Protein AF-A0A0F9Q4K8-F1 (afdb_monomer_lite)

Radius of gyration: 14.02 Å; chains: 1; bounding box: 42×30×32 Å

pLDDT: mean 87.78, std 6.69, range [48.06, 95.38]

Organism: NCBI:txid412755

Secondary structure (DSSP, 8-state):
---HHHHHHHHHHHHHHHHHHHHHHHHH-HHHHHHHHHTT--HHHHHHHHS-HHHHHHHHHHHHHHHHTT--HHHHHHHHHHH-GGGHHHHTSSTTHHHHHHHHHHHHHH--

Foldseek 3Di:
DQDPVLVVVLLVLLLVLLVVVLVLCVVVDLVVLLVCLVVLHQPVVVSLVPDDPVVNVVVLVSVLVSVVSPNAPVSNVVSNCVVPVSCVCSCVVDPCSVVVNRVVVVVSSVPD

Structure (mmCIF, N/CA/C/O backbone):
data_AF-A0A0F9Q4K8-F1
#
_entry.id   AF-A0A0F9Q4K8-F1
#
loop_
_atom_site.group_PDB
_atom_site.id
_atom_site.type_symbol
_atom_site.label_atom_id
_atom_site.label_alt_id
_atom_site.label_comp_id
_atom_site.label_asym_id
_atom_site.label_entity_id
_atom_site.label_seq_id
_atom_site.pdbx_PDB_ins_code
_atom_site.Cartn_x
_atom_site.Cartn_y
_atom_site.Cartn_z
_atom_site.occupancy
_atom_site.B_iso_or_equiv
_atom_site.auth_seq_id
_atom_site.auth_comp_id
_atom_site.auth_asym_id
_atom_site.auth_atom_id
_atom_site.pdbx_PDB_model_num
ATOM 1 N N . MET A 1 1 ? 22.832 -16.885 1.917 1.00 48.06 1 MET A N 1
ATOM 2 C CA . MET A 1 1 ? 23.270 -15.664 2.632 1.00 48.06 1 MET A CA 1
ATOM 3 C C . MET A 1 1 ? 22.944 -14.449 1.778 1.00 48.06 1 MET A C 1
ATOM 5 O O . MET A 1 1 ? 23.421 -14.380 0.656 1.00 48.06 1 MET A O 1
ATOM 9 N N . THR A 1 2 ? 22.132 -13.510 2.261 1.00 63.34 2 THR A N 1
ATOM 10 C CA . THR A 1 2 ? 21.971 -12.200 1.606 1.00 63.34 2 THR A CA 1
ATOM 11 C C . THR A 1 2 ? 23.082 -11.268 2.081 1.00 63.34 2 THR A C 1
ATOM 13 O O . THR A 1 2 ? 23.288 -11.140 3.287 1.00 63.34 2 THR A O 1
ATOM 16 N N . THR A 1 3 ? 23.800 -10.623 1.165 1.00 80.00 3 THR A N 1
ATOM 17 C CA . THR A 1 3 ? 24.872 -9.674 1.502 1.00 80.00 3 THR A CA 1
ATOM 18 C C . THR A 1 3 ? 24.311 -8.410 2.166 1.00 80.00 3 THR A C 1
ATOM 20 O O . THR A 1 3 ? 23.145 -8.050 1.972 1.00 80.00 3 THR A O 1
ATOM 23 N N . PHE A 1 4 ? 25.144 -7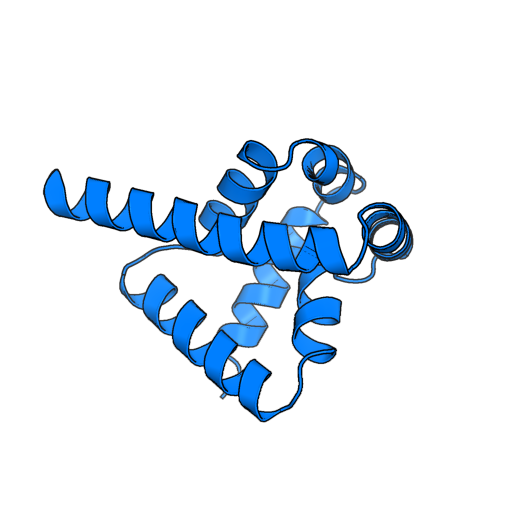.693 2.928 1.00 74.81 4 PHE A N 1
ATOM 24 C CA . PHE A 1 4 ? 24.788 -6.389 3.506 1.00 74.81 4 PHE A CA 1
ATOM 25 C C . PHE A 1 4 ? 24.274 -5.406 2.436 1.00 74.81 4 PHE A C 1
ATOM 27 O O . PHE A 1 4 ? 23.267 -4.732 2.650 1.00 74.81 4 PHE A O 1
ATOM 34 N N . SER A 1 5 ? 24.888 -5.403 1.247 1.00 81.38 5 SER A N 1
ATOM 35 C CA . SER A 1 5 ? 24.467 -4.588 0.101 1.00 81.38 5 SER A CA 1
ATOM 36 C C . SER A 1 5 ? 23.064 -4.940 -0.404 1.00 81.38 5 SER A C 1
ATOM 38 O O . SER A 1 5 ? 22.249 -4.043 -0.611 1.00 81.38 5 SER A O 1
ATOM 40 N N . ALA A 1 6 ? 22.731 -6.229 -0.526 1.00 82.00 6 ALA A N 1
ATOM 41 C CA . ALA A 1 6 ? 21.395 -6.667 -0.931 1.00 82.00 6 ALA A CA 1
ATOM 42 C C . ALA A 1 6 ? 20.322 -6.289 0.107 1.00 82.00 6 ALA A C 1
ATOM 44 O O . ALA A 1 6 ? 19.200 -5.922 -0.250 1.00 82.00 6 ALA A O 1
ATOM 45 N N . ARG A 1 7 ? 20.666 -6.336 1.402 1.00 81.69 7 ARG A N 1
ATOM 46 C CA . ARG A 1 7 ? 19.781 -5.892 2.490 1.00 81.69 7 ARG A CA 1
ATOM 47 C C . ARG A 1 7 ? 19.555 -4.378 2.455 1.00 81.69 7 ARG A C 1
ATOM 49 O O . ARG A 1 7 ? 18.411 -3.938 2.571 1.00 81.69 7 ARG A O 1
ATOM 56 N N . ALA A 1 8 ? 20.616 -3.596 2.265 1.00 85.31 8 ALA A N 1
ATOM 57 C CA . ALA A 1 8 ? 20.539 -2.140 2.169 1.00 85.31 8 ALA A C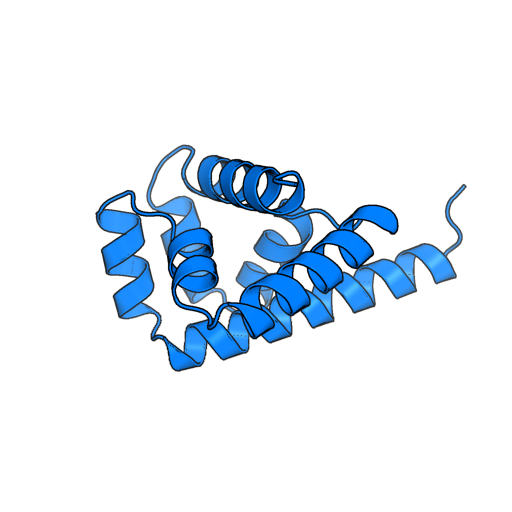A 1
ATOM 58 C C . ALA A 1 8 ? 19.722 -1.687 0.946 1.00 85.31 8 ALA A C 1
ATOM 60 O O . ALA A 1 8 ? 18.818 -0.864 1.087 1.00 85.31 8 ALA A O 1
ATOM 61 N N . ALA A 1 9 ? 19.960 -2.288 -0.225 1.00 87.31 9 ALA A N 1
ATOM 62 C CA . ALA A 1 9 ? 19.203 -2.005 -1.444 1.00 87.31 9 ALA A CA 1
ATOM 63 C C . ALA A 1 9 ? 17.703 -2.286 -1.262 1.00 87.31 9 ALA A C 1
ATOM 65 O O . ALA A 1 9 ? 16.865 -1.452 -1.595 1.00 87.31 9 ALA A O 1
ATOM 66 N N . ARG A 1 10 ? 17.351 -3.422 -0.647 1.00 91.19 10 ARG A N 1
ATOM 67 C CA . ARG A 1 10 ? 15.954 -3.755 -0.335 1.00 91.19 10 ARG A CA 1
ATOM 68 C C . ARG A 1 10 ? 15.313 -2.735 0.601 1.00 91.19 10 ARG A C 1
ATOM 70 O O . ARG A 1 10 ? 14.198 -2.296 0.342 1.00 91.19 10 ARG A O 1
ATOM 77 N N . LYS A 1 11 ? 16.010 -2.331 1.669 1.00 90.38 11 LYS A N 1
ATOM 78 C CA . LYS A 1 11 ? 15.491 -1.320 2.603 1.00 90.38 11 LYS A CA 1
ATOM 79 C C . LYS A 1 11 ? 15.257 0.019 1.905 1.00 90.38 11 LYS A C 1
ATOM 81 O O . LYS A 1 11 ? 14.232 0.646 2.148 1.00 90.38 11 LYS A O 1
ATOM 86 N N . PHE A 1 12 ? 16.154 0.421 1.007 1.00 91.88 12 PHE A N 1
ATOM 87 C CA . PHE A 1 12 ? 15.965 1.617 0.190 1.00 91.88 12 PHE A CA 1
ATOM 88 C C . PHE A 1 12 ? 14.721 1.516 -0.706 1.00 91.88 12 PHE A C 1
ATOM 90 O O . PHE A 1 12 ? 13.924 2.451 -0.747 1.00 91.88 12 PHE A O 1
ATOM 97 N N . LEU A 1 13 ? 14.510 0.373 -1.365 1.00 93.06 13 LEU A N 1
ATOM 98 C CA . LEU A 1 13 ? 13.322 0.139 -2.193 1.00 93.06 13 LEU A CA 1
ATOM 99 C C . LEU A 1 13 ? 12.021 0.190 -1.382 1.00 93.06 13 LEU A C 1
ATOM 101 O O . LEU A 1 13 ? 11.061 0.809 -1.830 1.00 93.06 13 LEU A O 1
ATOM 105 N N . ILE A 1 14 ? 12.007 -0.390 -0.177 1.00 93.50 14 ILE A N 1
ATOM 106 C CA . ILE A 1 14 ? 10.863 -0.318 0.748 1.00 93.50 14 ILE A CA 1
ATOM 107 C C . ILE A 1 14 ? 10.546 1.143 1.102 1.00 93.50 14 ILE A C 1
ATOM 109 O O . ILE A 1 14 ? 9.404 1.575 0.970 1.00 93.50 14 ILE A O 1
ATOM 113 N N . ILE A 1 15 ? 11.566 1.921 1.489 1.00 93.69 15 ILE A N 1
ATOM 114 C CA . ILE A 1 15 ? 11.420 3.348 1.825 1.00 93.69 15 ILE A CA 1
ATOM 115 C C . ILE A 1 15 ? 10.866 4.134 0.639 1.00 93.69 15 ILE A C 1
ATOM 117 O O . ILE A 1 15 ? 9.959 4.948 0.814 1.00 93.69 15 ILE A O 1
ATOM 121 N N . LYS A 1 16 ? 11.408 3.895 -0.560 1.00 93.00 16 LYS A N 1
ATOM 122 C CA . LYS A 1 16 ? 10.976 4.579 -1.778 1.00 93.00 16 LYS A CA 1
ATOM 123 C C . LYS A 1 16 ? 9.518 4.256 -2.112 1.00 93.00 16 LYS A C 1
ATOM 125 O O . LYS A 1 16 ? 8.754 5.183 -2.348 1.00 93.00 16 LYS A O 1
ATOM 130 N N . ALA A 1 17 ? 9.131 2.981 -2.079 1.00 90.19 17 ALA A N 1
ATOM 131 C CA . ALA A 1 17 ? 7.764 2.553 -2.369 1.00 90.19 17 ALA A CA 1
ATOM 132 C C . ALA A 1 17 ? 6.753 3.161 -1.383 1.00 90.19 17 ALA A C 1
ATOM 134 O O . ALA A 1 17 ? 5.750 3.732 -1.798 1.00 90.19 17 ALA A O 1
ATOM 135 N N . ALA A 1 18 ? 7.051 3.124 -0.082 1.00 91.44 18 ALA A N 1
ATOM 136 C CA . ALA A 1 18 ? 6.211 3.759 0.933 1.00 91.44 18 ALA A CA 1
ATOM 137 C C . ALA A 1 18 ? 6.084 5.279 0.727 1.00 91.44 18 ALA A C 1
ATOM 139 O O . ALA A 1 18 ? 5.005 5.837 0.906 1.00 91.44 18 ALA A O 1
ATOM 140 N N . LYS A 1 19 ? 7.158 5.948 0.287 1.00 92.94 19 LYS A N 1
ATOM 141 C CA . LYS A 1 19 ? 7.134 7.384 -0.023 1.00 92.94 19 LYS A CA 1
ATOM 142 C C . LYS A 1 19 ? 6.233 7.716 -1.213 1.00 92.94 19 LYS A C 1
ATOM 144 O O . LYS A 1 19 ? 5.661 8.801 -1.250 1.00 92.94 19 LYS A O 1
ATOM 149 N N . GLU A 1 20 ? 6.137 6.825 -2.195 1.00 89.81 20 GLU A N 1
ATOM 150 C CA . GLU A 1 20 ? 5.222 6.996 -3.326 1.00 89.81 20 GLU A CA 1
ATOM 151 C C . GLU A 1 20 ? 3.768 6.885 -2.863 1.00 89.81 20 GLU A C 1
ATOM 153 O O . GLU A 1 20 ? 3.024 7.841 -3.059 1.00 89.81 20 GLU A O 1
ATOM 158 N N . PHE A 1 21 ? 3.412 5.827 -2.127 1.00 87.19 21 PHE A N 1
ATOM 159 C CA . PHE A 1 21 ? 2.075 5.700 -1.532 1.00 87.19 21 PHE A CA 1
ATOM 160 C C . PHE A 1 21 ? 1.717 6.883 -0.630 1.00 87.19 21 PHE A C 1
ATOM 162 O O . PHE A 1 21 ? 0.608 7.398 -0.698 1.00 87.19 21 PHE A O 1
ATOM 169 N N . LYS A 1 22 ? 2.660 7.371 0.184 1.00 90.38 22 LYS A N 1
ATOM 170 C CA . LYS A 1 22 ? 2.439 8.553 1.024 1.00 90.38 22 LY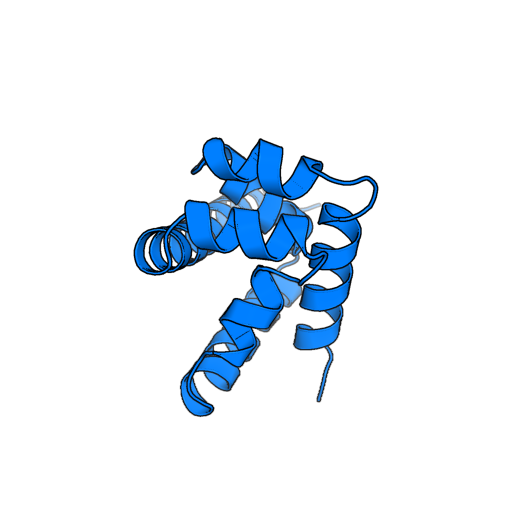S A CA 1
ATOM 171 C C . LYS A 1 22 ? 1.978 9.764 0.206 1.00 90.38 22 LYS A C 1
AT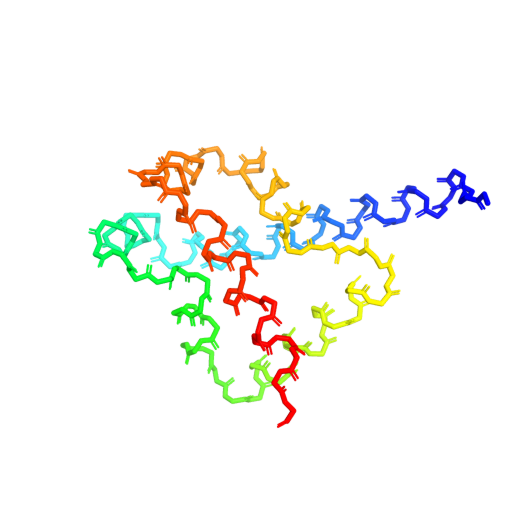OM 173 O O . LYS A 1 22 ? 0.985 10.382 0.564 1.00 90.38 22 LYS A O 1
ATOM 178 N N . LYS A 1 23 ? 2.659 10.080 -0.901 1.00 89.69 23 LYS A N 1
ATOM 179 C CA . LYS A 1 23 ? 2.287 11.219 -1.761 1.00 89.69 23 LYS A CA 1
ATOM 180 C C . LYS A 1 23 ? 0.884 11.069 -2.339 1.00 89.69 23 LYS A C 1
ATOM 182 O O . LYS A 1 23 ? 0.148 12.042 -2.438 1.00 89.69 23 LYS A O 1
ATOM 187 N N . GLU A 1 24 ? 0.537 9.855 -2.744 1.00 84.38 24 GLU A N 1
ATOM 188 C CA . GLU A 1 24 ? -0.775 9.539 -3.306 1.00 84.38 24 GLU A CA 1
ATOM 189 C C . GLU A 1 24 ? -1.881 9.711 -2.260 1.00 84.38 24 GLU A C 1
ATOM 191 O O . GLU A 1 24 ? -2.942 10.262 -2.545 1.00 84.38 24 GLU A O 1
ATOM 196 N N . ILE A 1 25 ? -1.607 9.304 -1.023 1.00 84.69 25 ILE A N 1
ATOM 197 C CA . ILE A 1 25 ? -2.527 9.459 0.101 1.00 84.69 25 ILE A CA 1
ATOM 198 C C . ILE A 1 25 ? -2.664 10.925 0.518 1.00 84.69 25 ILE A C 1
ATOM 200 O O . ILE A 1 25 ? -3.776 11.382 0.768 1.00 84.69 25 ILE A O 1
ATOM 204 N N . GLU A 1 26 ? -1.569 11.683 0.547 1.00 88.38 26 GLU A N 1
ATOM 205 C CA . GLU A 1 26 ? -1.601 13.129 0.794 1.00 88.38 26 GLU A CA 1
ATOM 206 C C . GLU A 1 26 ? -2.466 13.860 -0.244 1.00 88.38 26 GLU A C 1
ATOM 208 O O . GLU A 1 26 ? -3.196 14.782 0.108 1.00 88.38 26 GLU A O 1
ATOM 213 N N . GLN A 1 27 ? -2.440 13.421 -1.508 1.00 85.56 27 GLN A N 1
ATOM 214 C CA . GLN A 1 27 ? -3.313 13.953 -2.560 1.00 85.56 27 GLN A CA 1
ATOM 215 C C . GLN A 1 27 ? -4.782 13.552 -2.375 1.00 85.56 27 GLN A C 1
ATOM 217 O O . GLN A 1 27 ? -5.670 14.357 -2.647 1.00 85.56 27 GLN A O 1
ATOM 222 N N . ALA A 1 28 ? -5.047 12.322 -1.929 1.00 81.38 28 ALA A N 1
ATOM 223 C CA . ALA A 1 28 ? -6.402 11.821 -1.703 1.00 81.38 28 ALA A CA 1
ATOM 224 C C . ALA A 1 28 ? -7.052 12.373 -0.419 1.00 81.38 28 ALA A C 1
ATOM 226 O O . ALA A 1 28 ? -8.277 12.461 -0.343 1.00 81.38 28 ALA A O 1
ATOM 227 N N . GLY A 1 29 ? -6.246 12.742 0.578 1.00 87.31 29 GLY A N 1
ATOM 228 C CA . GLY A 1 29 ? -6.687 13.172 1.902 1.00 87.31 29 GLY A CA 1
ATOM 229 C C . GLY A 1 29 ? -6.908 12.000 2.866 1.00 87.31 29 GLY A C 1
ATOM 230 O O . GLY A 1 29 ? -7.604 11.030 2.566 1.00 87.31 29 GLY A O 1
ATOM 231 N N . VAL A 1 30 ? -6.340 12.109 4.069 1.00 85.88 30 VAL A N 1
ATOM 232 C CA . VAL A 1 30 ? -6.387 11.059 5.107 1.00 85.88 30 VAL A CA 1
ATOM 233 C C . VAL A 1 30 ? -7.810 10.809 5.614 1.00 85.88 30 VAL A C 1
ATOM 235 O O . VAL A 1 30 ? -8.185 9.661 5.851 1.00 85.88 30 VAL A O 1
ATOM 238 N N . ASP A 1 31 ? -8.633 11.854 5.710 1.00 87.19 31 ASP A N 1
ATOM 239 C CA . ASP A 1 31 ? -10.027 11.747 6.167 1.00 87.19 31 ASP A CA 1
ATOM 240 C C . ASP A 1 31 ? -10.887 10.887 5.226 1.00 87.19 31 ASP A C 1
ATOM 242 O O . ASP A 1 31 ? -11.737 10.105 5.669 1.00 87.19 31 ASP A O 1
ATOM 246 N N . ASN A 1 32 ? -10.615 10.961 3.919 1.00 86.06 32 ASN A N 1
ATOM 247 C CA . ASN A 1 32 ? -11.276 10.119 2.926 1.00 86.06 32 ASN A CA 1
ATOM 248 C C . ASN A 1 32 ? -10.896 8.647 3.123 1.00 86.06 32 ASN A C 1
ATOM 250 O O . ASN A 1 32 ? -11.761 7.773 3.077 1.00 86.06 32 ASN A O 1
ATOM 254 N N . LEU A 1 33 ? -9.622 8.361 3.413 1.00 87.06 33 LEU A N 1
ATOM 255 C CA . LEU A 1 33 ? -9.175 6.995 3.696 1.00 87.06 33 LEU A CA 1
ATOM 256 C C . LEU A 1 33 ? -9.810 6.428 4.958 1.00 87.06 33 LEU A C 1
ATOM 258 O O . LEU A 1 33 ? -10.202 5.263 4.968 1.00 87.06 33 LEU A O 1
ATOM 262 N N . LYS A 1 34 ? -9.935 7.249 6.002 1.00 88.81 34 LYS A N 1
ATOM 263 C CA . LYS A 1 34 ? -10.610 6.849 7.234 1.00 88.81 34 LYS A CA 1
ATOM 264 C C . LYS A 1 34 ? -12.062 6.463 6.959 1.00 88.81 34 LYS A C 1
ATOM 266 O O . LYS A 1 34 ? -12.480 5.382 7.351 1.00 88.81 34 LYS A O 1
ATOM 271 N N . THR A 1 35 ? -12.785 7.282 6.195 1.00 90.00 35 THR A N 1
ATOM 272 C CA . THR A 1 35 ? -14.176 6.998 5.799 1.00 90.00 35 THR A CA 1
ATOM 273 C C . THR A 1 35 ? -14.298 5.673 5.036 1.00 90.00 35 THR A C 1
ATOM 275 O O . THR A 1 35 ? -15.210 4.888 5.292 1.00 90.00 35 THR A O 1
ATOM 278 N N . LEU A 1 36 ? -13.365 5.390 4.119 1.00 89.38 36 LEU A N 1
ATOM 279 C CA . LEU A 1 36 ? -13.336 4.124 3.379 1.00 89.38 36 LEU A CA 1
ATOM 280 C C . LEU A 1 36 ? -13.044 2.925 4.291 1.00 89.38 36 LEU A C 1
ATOM 282 O O . LEU A 1 36 ? -13.757 1.922 4.226 1.00 89.38 36 LEU A O 1
ATOM 286 N N . ALA A 1 37 ? -12.043 3.034 5.165 1.00 89.69 37 ALA A N 1
ATOM 287 C CA . ALA A 1 37 ? -11.696 1.977 6.111 1.00 89.69 37 ALA A CA 1
ATOM 288 C C . ALA A 1 37 ? -12.843 1.697 7.100 1.00 89.69 37 ALA A C 1
ATOM 290 O O . ALA A 1 37 ? -13.194 0.538 7.334 1.00 89.69 37 ALA A O 1
ATOM 291 N N . ASP A 1 38 ? -13.515 2.747 7.582 1.00 89.00 38 ASP A N 1
ATOM 292 C CA . ASP A 1 38 ? -14.714 2.659 8.420 1.00 89.00 38 ASP A CA 1
ATOM 293 C C . ASP A 1 38 ? -15.910 2.050 7.663 1.00 89.00 38 ASP A C 1
ATOM 295 O O . ASP A 1 38 ? -16.800 1.454 8.267 1.00 89.00 38 ASP A O 1
ATOM 299 N N . ALA A 1 39 ? -15.940 2.105 6.333 1.00 88.50 39 ALA A N 1
ATOM 300 C CA . ALA A 1 39 ? -16.910 1.366 5.525 1.00 88.50 39 ALA A CA 1
ATOM 301 C C . ALA A 1 39 ? -16.477 -0.091 5.244 1.00 88.50 39 ALA A C 1
ATOM 303 O O . ALA A 1 39 ? -17.224 -0.852 4.631 1.00 88.50 39 ALA A O 1
ATOM 304 N N . GLY A 1 40 ? -15.284 -0.511 5.686 1.00 85.38 40 GLY A N 1
ATOM 305 C CA . GLY A 1 40 ? -14.686 -1.811 5.351 1.00 85.38 40 GLY A CA 1
ATOM 306 C C . GLY A 1 40 ? -14.192 -1.904 3.902 1.00 85.38 40 GLY A C 1
ATOM 307 O O . GLY A 1 40 ? -13.892 -2.995 3.408 1.00 85.38 40 GLY A O 1
ATOM 308 N N . ILE A 1 41 ? -14.111 -0.768 3.210 1.00 88.56 41 ILE A N 1
ATOM 309 C CA . ILE A 1 41 ? -13.657 -0.668 1.827 1.00 88.56 41 ILE A CA 1
ATOM 310 C C . ILE A 1 41 ? -12.134 -0.595 1.818 1.00 88.56 41 ILE A C 1
ATOM 312 O O . ILE A 1 41 ? -11.533 0.108 2.618 1.00 88.56 41 ILE A O 1
ATOM 316 N N . SER A 1 42 ? -11.507 -1.310 0.883 1.00 87.25 42 SER A N 1
ATOM 317 C CA . SER A 1 42 ? -10.050 -1.309 0.747 1.00 87.25 42 SER A CA 1
ATOM 318 C C . SER A 1 42 ? -9.529 0.042 0.298 1.00 87.25 42 SER A C 1
ATOM 320 O O . SER A 1 42 ? -9.828 0.465 -0.819 1.00 87.25 42 SER A O 1
ATOM 322 N N . ILE A 1 43 ? -8.707 0.687 1.116 1.00 87.44 43 ILE A N 1
ATOM 323 C CA . ILE A 1 43 ? -8.082 1.959 0.749 1.00 87.44 43 ILE A CA 1
ATOM 324 C C . ILE A 1 43 ? -7.096 1.784 -0.412 1.00 87.44 43 ILE A C 1
ATOM 326 O O . ILE A 1 43 ? -7.115 2.578 -1.353 1.00 87.44 43 ILE A O 1
ATOM 330 N N . LEU A 1 44 ? -6.299 0.708 -0.415 1.00 85.31 44 LEU A N 1
ATOM 331 C CA . LEU A 1 44 ? -5.294 0.474 -1.451 1.00 85.31 44 LEU A CA 1
ATOM 332 C C . LEU A 1 44 ? -5.911 0.056 -2.786 1.00 85.31 44 LEU A C 1
ATOM 334 O O . LEU A 1 44 ? -5.520 0.590 -3.823 1.00 85.31 44 LEU A O 1
ATOM 338 N N . LEU A 1 45 ? -6.877 -0.872 -2.804 1.00 84.25 45 LEU A N 1
ATOM 339 C CA . LEU A 1 45 ? -7.526 -1.236 -4.070 1.00 84.25 45 LEU A CA 1
ATOM 340 C C . LEU A 1 45 ? -8.385 -0.108 -4.620 1.00 84.25 45 LEU A C 1
ATOM 342 O O . LEU A 1 45 ? -8.425 0.059 -5.835 1.00 84.25 45 LEU A O 1
ATOM 346 N N . THR A 1 46 ? -9.067 0.658 -3.764 1.00 85.56 46 THR A N 1
ATOM 347 C CA . THR A 1 46 ? -9.844 1.820 -4.222 1.00 85.56 46 THR A CA 1
ATOM 348 C C . THR A 1 46 ? -8.931 2.809 -4.928 1.00 85.56 46 THR A C 1
ATOM 350 O O . THR A 1 46 ? -9.242 3.240 -6.036 1.00 85.56 46 THR A O 1
ATOM 353 N N . TYR A 1 47 ? -7.757 3.075 -4.350 1.00 83.31 47 TYR A N 1
ATOM 354 C CA . TYR A 1 47 ? -6.733 3.882 -4.995 1.00 83.31 47 TYR A CA 1
ATOM 355 C C . TYR A 1 47 ? -6.278 3.286 -6.340 1.00 83.31 47 TYR A C 1
ATOM 357 O O . TYR A 1 47 ? -6.373 3.940 -7.377 1.00 83.31 47 TYR A O 1
ATOM 365 N N . LEU A 1 48 ? -5.855 2.017 -6.355 1.00 84.00 48 LEU A N 1
ATOM 366 C CA . LEU A 1 48 ? -5.362 1.346 -7.566 1.00 84.00 48 LEU A CA 1
ATOM 367 C C . LEU A 1 48 ? -6.413 1.243 -8.681 1.00 84.00 48 LEU A C 1
ATOM 369 O O . LEU A 1 48 ? -6.062 1.211 -9.860 1.00 84.00 48 LEU A O 1
ATOM 373 N N . ASN A 1 49 ? -7.695 1.163 -8.327 1.00 82.69 49 ASN A N 1
ATOM 374 C CA . ASN A 1 49 ? -8.802 1.148 -9.278 1.00 82.69 49 ASN A CA 1
ATOM 375 C C . ASN A 1 49 ? -9.176 2.546 -9.781 1.00 82.69 49 ASN A C 1
ATOM 377 O O . ASN A 1 49 ? -9.732 2.642 -10.871 1.00 82.69 49 ASN A O 1
ATOM 381 N N . GLY A 1 50 ? -8.865 3.601 -9.024 1.00 83.56 50 GLY A N 1
ATOM 382 C CA . GLY A 1 50 ? -9.042 4.992 -9.445 1.00 83.56 50 GLY A CA 1
ATOM 383 C C . GLY A 1 50 ? -7.978 5.483 -10.433 1.00 83.56 50 GLY A C 1
ATOM 384 O O . GLY A 1 50 ? -8.171 6.516 -11.070 1.00 83.56 50 GLY A O 1
ATOM 385 N N . LEU A 1 51 ? -6.869 4.751 -10.586 1.00 83.75 51 LEU A N 1
ATOM 386 C CA . LEU A 1 51 ? -5.837 5.047 -11.580 1.00 83.75 51 LEU A CA 1
ATOM 387 C C . LEU A 1 51 ? -6.345 4.833 -13.011 1.00 83.75 51 LEU A C 1
ATOM 389 O O . LEU A 1 51 ? -7.100 3.899 -13.293 1.00 83.75 51 LEU A O 1
ATOM 393 N N . ALA A 1 52 ? -5.842 5.641 -13.947 1.00 88.31 52 ALA A N 1
ATOM 394 C CA . ALA A 1 52 ? -6.032 5.385 -15.369 1.00 88.31 52 ALA A CA 1
ATOM 395 C C . ALA A 1 52 ? -5.458 4.007 -15.751 1.00 88.31 52 ALA A C 1
ATOM 397 O O . ALA A 1 52 ? -4.488 3.532 -15.156 1.00 88.31 52 ALA A O 1
ATOM 398 N N . ALA A 1 53 ? -6.024 3.366 -16.779 1.00 88.69 53 ALA A N 1
ATOM 399 C CA . ALA A 1 53 ? -5.656 1.998 -17.161 1.00 88.69 53 ALA A CA 1
ATOM 400 C C . ALA A 1 53 ? -4.142 1.820 -17.390 1.00 88.69 53 ALA A C 1
ATOM 402 O O . ALA A 1 53 ? -3.556 0.838 -16.933 1.00 88.69 53 ALA A O 1
ATOM 403 N N . GLN A 1 54 ? -3.493 2.792 -18.039 1.00 88.69 54 GLN A N 1
ATOM 404 C CA . GLN A 1 54 ? -2.052 2.751 -18.292 1.00 88.69 54 GLN A CA 1
ATOM 405 C C . GLN A 1 54 ? -1.224 2.879 -17.002 1.00 88.69 54 GLN A C 1
ATOM 407 O O . GLN A 1 54 ? -0.243 2.153 -16.827 1.00 88.69 54 GLN A O 1
ATOM 412 N N . ASP A 1 55 ? -1.638 3.746 -16.078 1.00 88.75 55 ASP A N 1
ATOM 413 C CA . ASP A 1 55 ? -0.963 3.940 -14.792 1.00 88.75 55 ASP A CA 1
ATOM 41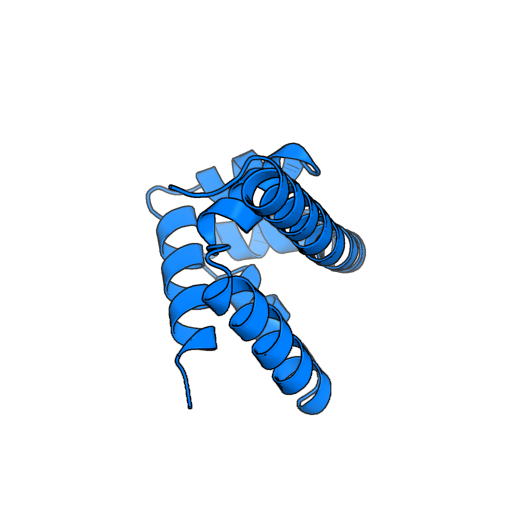4 C C . ASP A 1 55 ? -1.123 2.717 -13.894 1.00 88.75 55 ASP A C 1
ATOM 416 O O . ASP A 1 55 ? -0.169 2.291 -13.247 1.00 88.75 55 ASP A O 1
ATOM 420 N N . LYS A 1 56 ? -2.293 2.073 -13.932 1.00 88.38 56 LYS A N 1
ATOM 421 C CA . LYS A 1 56 ? -2.551 0.808 -13.237 1.00 88.38 56 LYS A CA 1
ATOM 422 C C . LYS A 1 56 ? -1.612 -0.304 -13.717 1.00 88.38 56 LYS A C 1
ATOM 424 O O . LYS A 1 56 ? -1.052 -1.027 -12.892 1.00 88.38 56 LYS A O 1
ATOM 429 N N . VAL A 1 57 ? -1.386 -0.419 -15.031 1.00 89.94 57 VAL A N 1
ATOM 430 C CA . VAL A 1 57 ? -0.426 -1.380 -15.614 1.00 89.94 57 VAL A CA 1
ATOM 431 C C . VAL A 1 57 ? 1.007 -1.064 -15.183 1.00 89.94 57 VAL A C 1
ATOM 433 O O . VAL A 1 57 ? 1.741 -1.970 -14.776 1.00 89.94 57 VAL A O 1
ATOM 436 N N . ASN A 1 58 ? 1.404 0.210 -15.234 1.00 90.44 58 ASN A N 1
ATOM 437 C CA . ASN A 1 58 ? 2.735 0.647 -14.811 1.00 90.44 58 ASN A CA 1
ATOM 438 C C . ASN A 1 58 ? 2.966 0.342 -13.325 1.00 90.44 58 ASN A C 1
ATOM 440 O O . ASN A 1 58 ? 3.939 -0.331 -12.977 1.00 90.44 58 ASN A O 1
ATOM 444 N N . ARG A 1 59 ? 2.016 0.724 -12.465 1.00 88.94 59 ARG A N 1
ATOM 445 C CA . ARG A 1 59 ? 2.055 0.479 -11.022 1.00 88.94 59 ARG A CA 1
ATOM 446 C C . ARG A 1 59 ? 2.109 -1.014 -10.706 1.00 88.94 59 ARG A C 1
ATOM 448 O O . ARG A 1 59 ? 2.924 -1.441 -9.891 1.00 88.94 59 ARG A O 1
ATOM 455 N N . ARG A 1 60 ? 1.317 -1.842 -11.398 1.00 90.00 60 ARG A N 1
ATOM 456 C CA . ARG A 1 60 ? 1.378 -3.309 -11.266 1.00 90.00 60 ARG A CA 1
ATOM 457 C C . ARG A 1 60 ? 2.759 -3.849 -11.641 1.00 90.00 60 ARG A C 1
ATOM 459 O O . ARG A 1 60 ? 3.290 -4.694 -10.924 1.00 90.00 60 ARG A O 1
ATOM 466 N N . ARG A 1 61 ? 3.368 -3.368 -12.732 1.00 90.38 61 ARG A N 1
ATOM 467 C CA . ARG A 1 61 ? 4.719 -3.778 -13.157 1.00 90.38 61 ARG A CA 1
ATOM 468 C C . ARG A 1 61 ? 5.783 -3.404 -12.120 1.00 90.38 61 ARG A C 1
ATOM 470 O O . ARG A 1 61 ? 6.629 -4.239 -11.805 1.00 90.38 61 ARG A O 1
ATOM 477 N N . GLU A 1 62 ? 5.734 -2.188 -11.585 1.00 90.06 62 GLU A N 1
ATOM 478 C CA . GLU A 1 62 ? 6.660 -1.706 -10.552 1.00 90.06 62 GLU A CA 1
ATOM 479 C C . GLU A 1 62 ? 6.560 -2.527 -9.265 1.00 90.06 62 GLU A C 1
ATOM 481 O O . GLU A 1 62 ? 7.566 -3.034 -8.766 1.00 90.06 62 GLU A O 1
ATOM 486 N N . LEU A 1 63 ? 5.342 -2.725 -8.761 1.00 90.50 63 LEU A N 1
ATOM 487 C CA . LEU A 1 63 ? 5.098 -3.519 -7.560 1.00 90.50 63 LEU A CA 1
ATOM 488 C C . LEU A 1 63 ? 5.495 -4.993 -7.762 1.00 90.50 63 LEU A C 1
ATOM 490 O O . LEU A 1 63 ? 6.091 -5.599 -6.872 1.00 90.50 63 LEU A O 1
ATOM 494 N N . ASN A 1 64 ? 5.274 -5.558 -8.952 1.00 91.69 64 ASN A N 1
ATOM 495 C CA . ASN A 1 64 ? 5.759 -6.899 -9.288 1.00 91.69 64 ASN A CA 1
ATOM 496 C C . ASN A 1 64 ? 7.293 -6.986 -9.343 1.00 91.69 64 ASN A C 1
ATOM 498 O O . ASN A 1 64 ? 7.868 -8.005 -8.955 1.00 91.69 64 ASN A O 1
ATOM 502 N N . ALA A 1 65 ? 7.986 -5.933 -9.782 1.00 91.38 65 ALA A N 1
ATOM 503 C CA . ALA A 1 65 ? 9.446 -5.886 -9.724 1.00 91.38 65 ALA A CA 1
ATOM 504 C C . ALA A 1 65 ? 9.954 -5.869 -8.270 1.00 91.38 65 ALA A C 1
ATOM 506 O O . ALA A 1 65 ? 10.915 -6.572 -7.950 1.00 91.38 65 ALA A O 1
ATOM 507 N N . LEU A 1 66 ? 9.274 -5.136 -7.381 1.00 91.62 66 LEU A N 1
ATOM 508 C CA . LEU A 1 66 ? 9.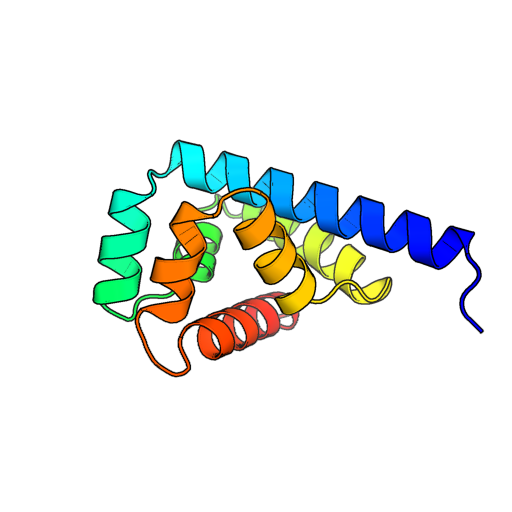556 -5.124 -5.942 1.00 91.62 66 LEU A CA 1
ATOM 509 C C . LEU A 1 66 ? 9.359 -6.511 -5.307 1.00 91.62 66 LEU A C 1
ATOM 511 O O . LEU A 1 66 ? 10.238 -6.983 -4.579 1.00 91.62 66 LEU A O 1
ATOM 515 N N . LEU A 1 67 ? 8.271 -7.208 -5.648 1.00 91.00 67 LEU A N 1
ATOM 516 C CA . LEU A 1 67 ? 8.024 -8.580 -5.194 1.00 91.00 67 LEU A CA 1
ATOM 517 C C . LEU A 1 67 ? 9.149 -9.543 -5.596 1.00 91.00 67 LEU A C 1
ATOM 519 O O . LEU A 1 67 ? 9.606 -10.330 -4.769 1.00 91.00 67 LEU A O 1
ATOM 523 N N . ARG A 1 68 ? 9.649 -9.461 -6.836 1.00 89.75 68 ARG A N 1
ATOM 524 C CA . ARG A 1 68 ? 10.730 -10.337 -7.337 1.00 89.75 68 ARG A CA 1
ATOM 525 C C . ARG A 1 68 ? 12.042 -10.171 -6.580 1.00 89.75 68 ARG A C 1
ATOM 527 O O . ARG A 1 68 ? 12.791 -11.133 -6.435 1.00 89.75 68 ARG A O 1
ATOM 534 N N . VAL A 1 69 ? 12.318 -8.972 -6.071 1.00 89.94 69 VAL A N 1
ATOM 535 C CA . VAL A 1 69 ? 13.475 -8.727 -5.197 1.00 89.94 69 VAL A CA 1
ATOM 536 C C . VAL A 1 69 ? 13.151 -8.963 -3.719 1.00 89.94 69 VAL A C 1
ATOM 538 O O . VAL A 1 69 ? 14.007 -8.733 -2.870 1.00 89.94 69 VAL A O 1
ATOM 541 N N . GLY A 1 70 ? 11.952 -9.470 -3.410 1.00 89.19 70 GLY A N 1
ATOM 542 C CA . GLY A 1 70 ? 11.450 -9.875 -2.097 1.00 89.19 70 GLY A CA 1
ATOM 543 C C . GLY A 1 70 ? 11.070 -8.716 -1.173 1.00 89.19 70 GLY A C 1
ATOM 544 O O . GLY A 1 70 ? 11.276 -8.804 0.039 1.00 89.19 70 GLY A O 1
ATOM 545 N N . VAL A 1 71 ? 10.578 -7.616 -1.735 1.00 91.88 71 VAL A N 1
ATOM 546 C CA . VAL A 1 71 ? 9.843 -6.585 -0.994 1.00 91.88 71 VAL A CA 1
ATOM 547 C C . VAL A 1 71 ? 8.368 -6.974 -0.995 1.00 91.88 71 VAL A C 1
ATOM 549 O O . VAL A 1 71 ? 7.788 -7.122 -2.064 1.00 91.88 71 VAL A O 1
ATOM 552 N N . THR A 1 72 ? 7.767 -7.154 0.181 1.00 91.94 72 THR A N 1
ATOM 553 C CA . THR A 1 72 ? 6.369 -7.599 0.312 1.00 91.94 72 THR A CA 1
ATOM 554 C C . THR A 1 72 ? 5.408 -6.429 0.568 1.00 91.94 72 THR A C 1
ATOM 556 O O . THR A 1 72 ? 5.839 -5.385 1.067 1.00 91.94 72 THR A O 1
ATOM 559 N N . PRO A 1 73 ? 4.098 -6.599 0.297 1.00 90.75 73 PRO A N 1
ATOM 560 C CA . PRO A 1 73 ? 3.058 -5.643 0.681 1.00 90.75 73 PRO A CA 1
ATOM 561 C C . PRO A 1 73 ? 3.115 -5.220 2.153 1.00 90.75 73 PRO A C 1
ATOM 563 O O . PRO A 1 73 ? 3.067 -4.029 2.448 1.00 90.75 73 PRO A O 1
ATOM 566 N N . ASP A 1 74 ? 3.300 -6.170 3.075 1.00 93.19 74 ASP A N 1
ATOM 567 C CA . ASP A 1 74 ? 3.408 -5.875 4.510 1.00 93.19 74 ASP A CA 1
ATOM 568 C C . ASP A 1 74 ? 4.626 -4.996 4.842 1.00 93.19 74 ASP A C 1
ATOM 570 O O . ASP A 1 74 ? 4.516 -4.060 5.635 1.00 93.19 74 ASP A O 1
ATOM 574 N N . MET A 1 75 ? 5.776 -5.225 4.192 1.00 94.25 75 MET A N 1
ATOM 575 C CA . MET A 1 75 ? 6.960 -4.378 4.383 1.00 94.25 75 MET A CA 1
ATOM 576 C C . MET A 1 75 ? 6.711 -2.940 3.923 1.00 94.25 75 MET A C 1
ATOM 578 O O . MET A 1 75 ? 7.185 -2.005 4.569 1.00 94.25 75 MET A O 1
ATOM 582 N N . ILE A 1 76 ? 5.984 -2.760 2.816 1.00 92.19 76 ILE A N 1
ATOM 583 C CA . ILE A 1 76 ? 5.626 -1.435 2.299 1.00 92.19 76 ILE A CA 1
ATOM 584 C C . ILE A 1 76 ? 4.641 -0.752 3.248 1.00 92.19 76 ILE A C 1
ATOM 586 O O . ILE A 1 76 ? 4.881 0.389 3.625 1.00 92.19 76 ILE A O 1
ATOM 590 N N . LEU A 1 77 ? 3.583 -1.445 3.680 1.00 91.69 77 LEU A N 1
ATOM 591 C CA . LEU A 1 77 ? 2.589 -0.896 4.608 1.00 91.69 77 LEU A CA 1
ATOM 592 C C . LEU A 1 77 ? 3.196 -0.532 5.966 1.00 91.69 77 LEU A C 1
ATOM 594 O O . LEU A 1 77 ? 2.906 0.530 6.504 1.00 91.69 77 LEU A O 1
ATOM 598 N N . THR A 1 78 ? 4.087 -1.369 6.494 1.00 93.50 78 THR A N 1
ATOM 599 C CA . THR A 1 78 ? 4.801 -1.098 7.751 1.00 93.50 78 THR A CA 1
ATOM 600 C C . THR A 1 78 ? 5.732 0.108 7.629 1.00 93.50 78 THR A C 1
ATOM 602 O O . THR A 1 78 ? 5.886 0.903 8.553 1.00 93.50 78 THR A O 1
ATOM 605 N N . GLU A 1 79 ? 6.382 0.276 6.479 1.00 95.38 79 GLU A N 1
ATOM 606 C CA . GLU A 1 79 ? 7.190 1.464 6.231 1.00 95.38 79 GLU A CA 1
ATOM 607 C C . GLU A 1 79 ? 6.322 2.709 5.988 1.00 95.38 79 GLU A C 1
ATOM 609 O O . GLU A 1 79 ? 6.706 3.802 6.398 1.00 95.38 79 GLU A O 1
ATOM 614 N N . LEU A 1 80 ? 5.147 2.553 5.375 1.00 92.12 80 LEU A N 1
ATOM 615 C CA . LEU A 1 80 ? 4.183 3.629 5.167 1.00 92.12 80 LEU A CA 1
ATOM 616 C C . LEU A 1 80 ? 3.673 4.173 6.502 1.00 92.12 80 LEU A C 1
ATOM 618 O O . LEU A 1 80 ? 3.736 5.381 6.702 1.00 92.12 80 LEU A O 1
ATOM 622 N N . THR A 1 81 ? 3.274 3.316 7.446 1.00 93.06 81 THR A N 1
ATOM 623 C CA . THR A 1 81 ? 2.866 3.764 8.790 1.00 93.06 81 THR A CA 1
ATOM 624 C C . THR A 1 81 ? 4.009 4.434 9.549 1.00 93.06 81 THR A C 1
ATOM 626 O O . THR A 1 81 ? 3.782 5.374 10.302 1.00 93.06 81 THR A O 1
ATOM 629 N N . ARG A 1 82 ? 5.264 4.034 9.308 1.00 94.31 82 ARG A N 1
ATOM 630 C CA . ARG A 1 82 ? 6.436 4.729 9.865 1.00 94.31 82 ARG A CA 1
ATOM 631 C C . ARG A 1 82 ? 6.617 6.137 9.287 1.00 94.31 82 ARG A C 1
ATOM 633 O O . ARG A 1 82 ? 7.046 7.038 10.002 1.00 94.31 82 ARG A O 1
ATOM 640 N N . GLN A 1 83 ? 6.360 6.318 7.991 1.00 93.06 83 GLN A N 1
ATOM 641 C CA . GLN A 1 83 ? 6.496 7.611 7.304 1.00 93.06 83 GLN A CA 1
ATOM 642 C C . GLN A 1 83 ? 5.267 8.517 7.463 1.00 93.06 83 GLN A C 1
ATOM 644 O O . GLN A 1 83 ? 5.380 9.731 7.256 1.00 93.06 83 GLN A O 1
ATOM 649 N N . MET A 1 84 ? 4.115 7.928 7.782 1.00 92.50 84 MET A N 1
ATOM 650 C CA . MET A 1 84 ? 2.812 8.576 7.902 1.00 92.50 84 MET A CA 1
ATOM 651 C C . MET A 1 84 ? 2.007 7.931 9.054 1.00 92.50 84 MET A C 1
ATOM 653 O O . MET A 1 84 ? 1.115 7.110 8.810 1.00 92.50 84 MET A O 1
ATOM 657 N N . PRO A 1 85 ? 2.362 8.236 10.321 1.00 92.69 85 PRO A N 1
ATOM 658 C CA . PRO A 1 85 ? 1.788 7.591 11.507 1.00 92.69 85 PRO A CA 1
ATOM 659 C C . PRO A 1 85 ? 0.269 7.712 11.631 1.00 92.69 85 PRO A C 1
ATOM 661 O O . PRO A 1 85 ? -0.367 6.837 12.208 1.00 92.69 85 PRO A O 1
ATOM 664 N N . GLU A 1 86 ? -0.328 8.751 11.056 1.00 90.62 86 GLU A N 1
ATOM 665 C CA . GLU A 1 86 ? -1.772 8.982 11.028 1.00 90.62 86 GLU A CA 1
ATOM 666 C C . GLU A 1 86 ? -2.564 7.884 10.297 1.00 90.62 86 GLU A C 1
ATOM 668 O O . GLU A 1 86 ? -3.750 7.705 10.564 1.00 90.62 86 GLU A O 1
ATOM 673 N N . ILE A 1 87 ? -1.916 7.100 9.427 1.00 89.44 87 ILE A N 1
ATOM 674 C CA . ILE A 1 87 ? -2.541 5.951 8.754 1.00 89.44 87 ILE A CA 1
ATOM 675 C C . ILE A 1 87 ? -2.559 4.709 9.653 1.00 89.44 87 ILE A C 1
ATOM 677 O O . ILE A 1 87 ? -3.422 3.850 9.480 1.00 89.44 87 ILE A O 1
ATOM 681 N N . ALA A 1 88 ? -1.642 4.593 10.619 1.00 90.81 88 ALA A N 1
ATOM 682 C CA . ALA A 1 88 ? -1.588 3.439 11.518 1.00 90.81 88 ALA A CA 1
ATOM 683 C C . ALA A 1 88 ? -2.944 3.139 12.193 1.00 90.81 88 ALA A C 1
ATOM 685 O O . ALA A 1 88 ? -3.444 2.029 12.000 1.00 90.81 88 ALA A O 1
ATOM 686 N N . PRO A 1 89 ? -3.621 4.105 12.853 1.00 90.62 89 PRO A N 1
ATOM 687 C CA . PRO A 1 89 ? -4.933 3.850 13.449 1.00 90.62 89 PRO A CA 1
ATOM 688 C C . PRO A 1 89 ? -6.026 3.529 12.419 1.00 90.62 89 PRO A C 1
ATOM 690 O O . PRO A 1 89 ? -7.035 2.941 12.785 1.00 90.62 89 PRO A O 1
ATOM 693 N N . ILE A 1 90 ? -5.854 3.883 11.139 1.00 90.69 90 ILE A N 1
ATOM 694 C CA . ILE A 1 90 ? -6.791 3.520 10.063 1.00 90.69 90 ILE A CA 1
ATOM 695 C C . ILE A 1 90 ? -6.608 2.047 9.682 1.00 90.69 90 ILE A C 1
ATOM 697 O O . ILE A 1 90 ? -7.587 1.317 9.553 1.00 90.69 90 ILE A O 1
ATOM 701 N N . LEU A 1 91 ? -5.363 1.588 9.532 1.00 88.25 91 LEU A N 1
ATOM 702 C CA . LEU A 1 91 ? -5.061 0.185 9.227 1.00 88.25 91 LEU A CA 1
ATOM 703 C C . LEU A 1 91 ? -5.398 -0.758 10.387 1.00 88.25 91 LEU A C 1
ATOM 705 O O . LEU A 1 91 ? -5.754 -1.911 10.153 1.00 88.25 91 LEU A O 1
ATOM 709 N N . GLU A 1 92 ? -5.300 -0.254 11.615 1.00 87.31 92 GLU A N 1
ATOM 710 C CA . GLU A 1 92 ? -5.617 -0.968 12.855 1.00 87.31 92 GLU A CA 1
ATOM 711 C C . GLU A 1 92 ? -7.059 -0.722 13.332 1.00 87.31 92 GLU A C 1
ATOM 713 O O . GLU A 1 92 ? -7.469 -1.263 14.356 1.00 87.31 92 GLU A O 1
ATOM 718 N N . SER A 1 93 ? -7.849 0.067 12.591 1.00 82.00 93 SER A N 1
ATOM 719 C CA . SER A 1 93 ? -9.220 0.449 12.974 1.00 82.00 93 SER A CA 1
ATOM 720 C C . SER A 1 93 ? -10.151 -0.751 13.156 1.00 82.00 93 SER A C 1
ATOM 722 O O . SER A 1 93 ? -11.143 -0.673 13.883 1.00 82.00 93 SER A O 1
ATOM 724 N N . ARG A 1 94 ? -9.842 -1.863 12.479 1.00 83.56 94 ARG A N 1
ATOM 725 C CA . ARG A 1 94 ? -10.605 -3.107 12.492 1.00 83.56 94 ARG A CA 1
ATOM 726 C C . ARG A 1 94 ? -9.670 -4.299 12.490 1.00 83.56 94 ARG A C 1
ATOM 728 O O . ARG A 1 94 ? -8.675 -4.330 11.765 1.00 83.56 94 ARG A O 1
ATOM 735 N N . GLU A 1 95 ? -10.051 -5.311 13.257 1.00 86.06 95 GLU A N 1
ATOM 736 C CA . GLU A 1 95 ? -9.357 -6.591 13.272 1.00 86.06 95 GLU A CA 1
ATOM 737 C C . GLU A 1 95 ? -9.313 -7.190 11.858 1.00 86.06 95 GLU A C 1
ATOM 739 O O . GLU A 1 95 ? -10.323 -7.242 11.154 1.00 86.06 95 GLU A O 1
ATOM 744 N N . GLY A 1 96 ? -8.121 -7.593 11.417 1.00 87.06 96 GLY A N 1
ATOM 745 C CA . GLY A 1 96 ? -7.913 -8.198 10.104 1.00 87.06 96 GLY A CA 1
ATOM 746 C C . GLY A 1 96 ? -7.956 -7.228 8.918 1.00 87.06 96 GLY A C 1
ATOM 747 O O . GLY A 1 96 ? -7.808 -7.672 7.778 1.00 87.06 96 GLY A O 1
ATOM 748 N N . TYR A 1 97 ? -8.162 -5.921 9.127 1.00 89.19 97 TYR A N 1
ATOM 749 C CA . TYR A 1 97 ? -8.243 -4.971 8.013 1.00 89.19 97 TYR A CA 1
ATOM 750 C C . TYR A 1 97 ? -6.901 -4.822 7.294 1.00 89.19 97 TYR A C 1
ATOM 752 O O . TYR A 1 97 ? -6.851 -4.944 6.069 1.00 89.19 97 TYR A O 1
ATOM 760 N N . LYS A 1 98 ? -5.801 -4.652 8.039 1.00 90.81 98 LYS A N 1
ATOM 761 C CA . LYS A 1 98 ? -4.445 -4.622 7.472 1.00 90.81 98 LYS A CA 1
ATOM 762 C C . LYS A 1 98 ? -4.125 -5.911 6.703 1.00 90.81 98 LYS A C 1
ATOM 764 O O . LYS A 1 98 ? -3.606 -5.846 5.589 1.00 90.81 98 LYS A O 1
ATOM 769 N N . GLU A 1 99 ? -4.455 -7.075 7.255 1.00 92.62 99 GLU A N 1
ATOM 770 C CA . GLU A 1 99 ? -4.282 -8.372 6.592 1.00 92.62 99 GLU A CA 1
ATOM 771 C C . GLU A 1 99 ? -5.112 -8.451 5.305 1.00 92.62 99 GLU A C 1
ATOM 773 O O . GLU A 1 99 ? -4.615 -8.908 4.274 1.00 92.62 99 GLU A O 1
ATOM 778 N N . GLY A 1 100 ? -6.346 -7.947 5.335 1.00 92.19 100 GLY A N 1
ATOM 779 C CA . GLY A 1 100 ? -7.208 -7.829 4.164 1.00 92.19 100 GLY A CA 1
ATOM 780 C C . GLY A 1 100 ? -6.607 -6.933 3.079 1.00 92.19 100 GLY A C 1
ATOM 781 O O . GLY A 1 100 ? -6.626 -7.304 1.906 1.00 92.19 100 GLY A O 1
ATOM 782 N N . GLU A 1 101 ? -6.017 -5.794 3.448 1.00 91.44 101 GLU A N 1
ATOM 783 C CA . GLU A 1 101 ? -5.301 -4.918 2.511 1.00 91.44 101 GLU A CA 1
ATOM 784 C C . GLU A 1 101 ? -4.096 -5.625 1.878 1.00 91.44 101 GLU A C 1
ATOM 786 O O . GLU A 1 101 ? -3.895 -5.545 0.664 1.00 91.44 101 GLU A O 1
ATOM 791 N N . ILE A 1 102 ? -3.330 -6.382 2.669 1.00 92.31 102 ILE A N 1
ATOM 792 C CA . ILE A 1 102 ? -2.201 -7.186 2.178 1.00 92.31 102 ILE A CA 1
ATOM 793 C C . ILE A 1 102 ? -2.677 -8.246 1.180 1.00 92.31 102 ILE A C 1
ATOM 795 O O . ILE A 1 102 ? -2.082 -8.387 0.108 1.00 92.31 102 ILE A O 1
ATOM 799 N N . GLN A 1 103 ? -3.742 -8.984 1.503 1.00 92.31 103 GLN A N 1
ATOM 800 C CA . GLN A 1 103 ? -4.297 -10.027 0.635 1.00 92.31 103 GLN A CA 1
ATOM 801 C C . GLN A 1 103 ? -4.802 -9.445 -0.683 1.00 92.31 103 GLN A C 1
ATOM 803 O O . GLN A 1 103 ? -4.476 -9.956 -1.753 1.00 92.31 103 GLN A O 1
ATOM 808 N N . LYS A 1 104 ? -5.546 -8.341 -0.613 1.00 91.12 104 LYS A N 1
ATOM 809 C CA . LYS A 1 104 ? -6.082 -7.631 -1.775 1.00 91.12 104 LYS A CA 1
ATOM 810 C C . LYS A 1 104 ? -4.980 -7.084 -2.679 1.00 91.12 104 LYS A C 1
ATOM 812 O O . LYS A 1 104 ? -5.035 -7.274 -3.893 1.00 91.12 104 LYS A O 1
ATOM 817 N N . LEU A 1 105 ? -3.953 -6.459 -2.099 1.00 89.12 105 LEU A N 1
ATOM 818 C CA . LEU A 1 105 ? -2.798 -5.992 -2.863 1.00 89.12 105 LEU A CA 1
ATOM 819 C C . LEU A 1 105 ? -2.034 -7.168 -3.483 1.00 89.12 105 LEU A C 1
ATOM 821 O O . LEU A 1 105 ? -1.619 -7.088 -4.632 1.00 89.12 105 LEU A O 1
ATOM 825 N N . THR A 1 106 ? -1.893 -8.281 -2.766 1.00 89.31 106 THR A N 1
ATOM 826 C CA . THR A 1 106 ? -1.268 -9.497 -3.308 1.00 89.31 106 THR A CA 1
ATOM 827 C C . THR A 1 106 ? -2.062 -10.039 -4.497 1.00 89.31 106 THR A C 1
ATOM 829 O O . THR A 1 106 ? -1.476 -10.272 -5.552 1.00 89.31 106 THR A O 1
ATOM 832 N N . ALA A 1 107 ? -3.388 -10.154 -4.370 1.00 89.75 107 ALA A N 1
ATOM 833 C CA . ALA A 1 107 ? -4.267 -10.610 -5.443 1.00 89.75 107 ALA A CA 1
ATOM 834 C C . ALA A 1 107 ? -4.144 -9.722 -6.690 1.00 89.75 107 ALA A C 1
ATOM 836 O O . ALA A 1 107 ? -3.949 -10.234 -7.792 1.00 89.75 107 ALA A O 1
ATOM 837 N N . PHE A 1 108 ? -4.144 -8.398 -6.507 1.00 87.94 108 PHE A N 1
ATOM 838 C CA . PHE A 1 108 ? -3.938 -7.432 -7.588 1.00 87.94 108 PHE A CA 1
ATOM 839 C C . PHE A 1 108 ? -2.623 -7.647 -8.352 1.00 87.94 108 PHE A C 1
ATOM 841 O O . PHE A 1 108 ? -2.562 -7.388 -9.552 1.00 87.94 108 PHE A O 1
ATOM 848 N N . LEU A 1 109 ? -1.563 -8.095 -7.676 1.00 87.06 109 LEU A N 1
ATOM 849 C CA . LEU A 1 109 ? -0.253 -8.315 -8.294 1.00 87.06 109 LEU A CA 1
ATOM 850 C C . LEU A 1 109 ? -0.169 -9.644 -9.048 1.00 87.06 109 LEU A C 1
ATOM 852 O O . LEU A 1 109 ? 0.596 -9.739 -10.009 1.00 87.06 109 LEU A O 1
ATOM 856 N N . THR A 1 110 ? -0.968 -10.632 -8.641 1.00 83.19 110 THR A N 1
ATOM 857 C CA . THR A 1 110 ? -1.054 -11.959 -9.273 1.00 83.19 110 THR A CA 1
ATOM 858 C C . THR A 1 110 ? -2.074 -12.050 -10.405 1.00 83.19 110 THR A C 1
ATOM 860 O O . THR A 1 110 ? -2.009 -12.970 -11.217 1.00 83.19 110 THR A O 1
ATOM 863 N N . GLU A 1 111 ? -3.018 -11.114 -10.463 1.00 75.56 111 GLU A N 1
ATOM 864 C CA . GLU A 1 111 ? -4.033 -11.040 -11.510 1.00 75.56 111 GLU A CA 1
ATOM 865 C C . GLU A 1 111 ? -3.346 -10.808 -12.871 1.00 75.56 111 GLU A C 1
ATOM 867 O O . GLU A 1 111 ? -2.590 -9.840 -13.041 1.00 75.56 111 GLU A O 1
ATOM 872 N N . THR A 1 112 ? -3.543 -11.743 -13.804 1.00 53.78 112 THR A N 1
ATOM 873 C CA . THR A 1 112 ? -2.857 -11.812 -15.107 1.00 53.78 112 THR A CA 1
ATOM 874 C C . THR A 1 112 ? -3.720 -11.261 -16.225 1.00 53.78 112 THR A C 1
ATOM 876 O O . THR A 1 112 ? -4.927 -11.582 -16.239 1.00 53.78 112 THR A O 1
#

Sequence (112 aa):
MTTFSARAARKFLIIKAAKEFKKEIEQAGVDNLKTLADAGISILLTYLNGLAAQDKVNRRRELNALLRVGVTPDMILTELTRQMPEIAPILESREGYKEGEIQKLTAFLTET